Protein AF-A0A849J629-F1 (afdb_monomer_lite)

pLDDT: mean 87.05, std 11.57, range [28.12, 93.88]

Structure (mmCIF, N/CA/C/O backbone):
data_AF-A0A849J629-F1
#
_entry.id   AF-A0A849J629-F1
#
loop_
_atom_site.group_PDB
_atom_site.id
_atom_site.type_symbol
_atom_site.label_atom_id
_atom_site.label_alt_id
_atom_site.label_comp_id
_atom_site.label_asym_id
_atom_site.label_entity_id
_atom_site.label_seq_id
_atom_site.pdbx_PDB_ins_code
_atom_site.Cartn_x
_atom_site.Cartn_y
_atom_site.Cartn_z
_atom_site.occupancy
_atom_site.B_iso_or_equiv
_atom_site.auth_seq_id
_atom_site.auth_comp_id
_atom_site.auth_asym_id
_atom_site.auth_atom_id
_atom_site.pdbx_PDB_model_num
ATOM 1 N N . MET A 1 1 ? -3.138 -9.144 2.936 1.00 85.44 1 MET A N 1
ATOM 2 C CA . MET A 1 1 ? -2.991 -8.053 1.930 1.00 85.44 1 MET A CA 1
ATOM 3 C C . MET A 1 1 ? -1.733 -8.257 1.095 1.00 85.44 1 MET A C 1
ATOM 5 O O . MET A 1 1 ? -0.845 -8.961 1.557 1.00 85.44 1 MET A O 1
ATOM 9 N N . ARG A 1 2 ? -1.621 -7.655 -0.096 1.00 91.06 2 ARG A N 1
ATOM 10 C CA . ARG A 1 2 ? -0.434 -7.779 -0.966 1.00 91.06 2 ARG A CA 1
ATOM 11 C C . ARG A 1 2 ? 0.052 -6.406 -1.427 1.00 91.06 2 ARG A C 1
ATOM 13 O O . ARG A 1 2 ? -0.770 -5.557 -1.754 1.00 91.06 2 ARG A O 1
ATOM 20 N N . VAL A 1 3 ? 1.371 -6.221 -1.492 1.00 91.38 3 VAL A N 1
ATOM 21 C CA . VAL A 1 3 ? 2.015 -5.014 -2.031 1.00 91.38 3 VAL A CA 1
ATOM 22 C C . VAL A 1 3 ? 2.497 -5.282 -3.454 1.00 91.38 3 VAL A C 1
ATOM 24 O O . VAL A 1 3 ? 3.121 -6.314 -3.716 1.00 91.38 3 VAL A O 1
ATOM 27 N N . PHE A 1 4 ? 2.236 -4.343 -4.362 1.00 92.88 4 PHE A N 1
ATOM 28 C CA . PHE A 1 4 ? 2.688 -4.407 -5.748 1.00 92.88 4 PHE A CA 1
ATOM 29 C C . PHE A 1 4 ? 3.698 -3.297 -6.036 1.00 92.88 4 PHE A C 1
ATOM 31 O O . PHE A 1 4 ? 3.438 -2.131 -5.751 1.00 92.88 4 PHE A O 1
ATOM 38 N N . ASN A 1 5 ? 4.849 -3.648 -6.610 1.00 92.38 5 ASN A N 1
ATOM 39 C CA . ASN A 1 5 ? 5.826 -2.669 -7.067 1.00 92.38 5 ASN A CA 1
ATOM 40 C C . ASN A 1 5 ? 5.429 -2.153 -8.449 1.00 92.38 5 ASN A C 1
ATOM 42 O O . ASN A 1 5 ? 5.474 -2.915 -9.414 1.00 92.38 5 ASN A O 1
ATOM 46 N N . GLY A 1 6 ? 5.053 -0.881 -8.536 1.00 91.19 6 GLY A N 1
ATOM 47 C CA . GLY A 1 6 ? 4.805 -0.191 -9.802 1.00 91.19 6 GLY A CA 1
ATOM 48 C C . GLY A 1 6 ? 6.004 0.606 -10.315 1.00 91.19 6 GLY A C 1
ATOM 49 O O . GLY A 1 6 ? 5.812 1.474 -11.159 1.00 91.19 6 GLY A O 1
ATOM 50 N N . THR A 1 7 ? 7.209 0.358 -9.793 1.00 91.19 7 THR A N 1
ATOM 51 C CA . THR A 1 7 ? 8.451 1.063 -10.145 1.00 91.19 7 THR A CA 1
ATOM 52 C C . THR A 1 7 ? 9.542 0.085 -10.571 1.00 91.19 7 THR A C 1
ATOM 54 O O . THR A 1 7 ? 9.587 -1.053 -10.110 1.00 91.19 7 THR A O 1
ATOM 57 N N . THR A 1 8 ? 10.532 0.571 -11.318 1.00 91.94 8 THR A N 1
ATOM 58 C CA . THR A 1 8 ? 11.732 -0.204 -11.679 1.00 91.94 8 THR A CA 1
ATOM 59 C C . THR A 1 8 ? 12.708 -0.430 -10.515 1.00 91.94 8 THR A C 1
ATOM 61 O O . THR A 1 8 ? 13.724 -1.108 -10.682 1.00 91.94 8 THR A O 1
ATOM 64 N N . VAL A 1 9 ? 12.426 0.105 -9.320 1.00 91.25 9 VAL A N 1
ATOM 65 C CA . VAL A 1 9 ? 13.295 -0.033 -8.146 1.00 91.25 9 VAL A CA 1
ATOM 66 C C . VAL A 1 9 ? 13.106 -1.412 -7.520 1.00 91.25 9 VAL A C 1
ATOM 68 O O . VAL A 1 9 ? 12.102 -1.688 -6.859 1.00 91.25 9 VAL A O 1
ATOM 71 N N . ALA A 1 10 ? 14.098 -2.284 -7.692 1.00 89.62 10 ALA A N 1
ATOM 72 C CA . ALA A 1 10 ? 14.093 -3.615 -7.097 1.00 89.62 10 ALA A CA 1
ATOM 73 C C . ALA A 1 10 ? 13.963 -3.553 -5.563 1.00 89.62 10 ALA A C 1
ATOM 75 O O . ALA A 1 10 ? 14.622 -2.768 -4.880 1.00 89.62 10 ALA A O 1
ATOM 76 N N . GLY A 1 11 ? 13.094 -4.402 -5.011 1.00 89.50 11 GLY A N 1
ATOM 77 C CA . GLY A 1 11 ? 12.893 -4.525 -3.566 1.00 89.50 11 GLY A CA 1
ATOM 78 C C . GLY A 1 11 ? 12.020 -3.442 -2.922 1.00 89.50 11 GLY A C 1
ATOM 79 O O . GLY A 1 11 ? 11.770 -3.539 -1.721 1.00 89.50 11 GLY A O 1
ATOM 80 N N . ALA A 1 12 ? 11.503 -2.460 -3.671 1.00 89.38 12 ALA A N 1
ATOM 81 C CA . ALA A 1 12 ? 10.639 -1.411 -3.118 1.00 89.38 12 ALA A CA 1
ATOM 82 C C . ALA A 1 12 ? 9.394 -1.987 -2.414 1.00 89.38 12 ALA A C 1
ATOM 84 O O . ALA A 1 12 ? 9.158 -1.712 -1.237 1.00 89.38 12 ALA A O 1
ATOM 85 N N . ALA A 1 13 ? 8.656 -2.879 -3.086 1.00 90.12 13 ALA A N 1
ATOM 86 C CA . ALA A 1 13 ? 7.503 -3.552 -2.481 1.00 90.12 13 ALA A CA 1
ATOM 87 C C . ALA A 1 13 ? 7.890 -4.463 -1.306 1.00 90.12 13 ALA A C 1
ATOM 89 O O . ALA A 1 13 ? 7.131 -4.575 -0.346 1.00 90.12 13 ALA A O 1
ATOM 90 N N . GLY A 1 14 ? 9.074 -5.083 -1.345 1.00 92.44 14 GLY A N 1
ATOM 91 C CA . GLY A 1 14 ? 9.581 -5.909 -0.245 1.00 92.44 14 GLY A CA 1
ATOM 92 C C . GLY A 1 14 ? 9.836 -5.103 1.024 1.00 92.44 14 GLY A C 1
ATOM 93 O O . GLY A 1 14 ? 9.404 -5.509 2.100 1.00 92.44 14 GLY A O 1
ATOM 94 N N . LYS A 1 15 ? 10.448 -3.919 0.901 1.00 91.19 15 LYS A N 1
ATOM 95 C CA . LYS A 1 15 ? 10.659 -3.010 2.038 1.00 91.19 15 LYS A CA 1
ATOM 96 C C . LYS A 1 15 ? 9.336 -2.612 2.694 1.00 91.19 15 LYS A C 1
ATOM 98 O O . LYS A 1 15 ? 9.203 -2.750 3.907 1.00 91.19 15 LYS A O 1
ATOM 103 N N . LEU A 1 16 ? 8.350 -2.195 1.895 1.00 90.69 16 LEU A N 1
ATOM 104 C CA . LEU A 1 16 ? 7.033 -1.821 2.418 1.00 90.69 16 LEU A CA 1
ATOM 105 C C . LEU A 1 16 ? 6.296 -3.020 3.033 1.00 90.69 16 LEU A C 1
ATOM 107 O O . LEU A 1 16 ? 5.689 -2.889 4.090 1.00 90.69 16 LEU A O 1
ATOM 111 N N . THR A 1 17 ? 6.395 -4.201 2.419 1.00 92.12 17 THR A N 1
ATOM 112 C CA . THR A 1 17 ? 5.813 -5.438 2.969 1.00 92.12 17 THR A CA 1
ATOM 113 C C . THR A 1 17 ? 6.387 -5.753 4.349 1.00 92.12 17 THR A C 1
ATOM 115 O O . THR A 1 17 ? 5.629 -6.025 5.276 1.00 92.12 17 THR A O 1
ATOM 118 N N . ASN A 1 18 ? 7.707 -5.644 4.519 1.00 92.62 18 ASN A N 1
ATOM 119 C CA . ASN A 1 18 ? 8.359 -5.878 5.807 1.00 92.62 18 ASN A CA 1
ATOM 120 C C . ASN A 1 18 ? 7.932 -4.850 6.863 1.00 92.62 18 ASN A C 1
ATOM 122 O O . ASN A 1 18 ? 7.692 -5.217 8.010 1.00 92.62 18 ASN A O 1
ATOM 126 N N . GLN A 1 19 ? 7.800 -3.577 6.483 1.00 90.38 19 GLN A N 1
ATOM 127 C CA . GLN A 1 19 ? 7.311 -2.532 7.384 1.00 90.38 19 GLN A CA 1
ATOM 128 C C . GLN A 1 19 ? 5.865 -2.800 7.832 1.00 90.38 19 GLN A C 1
ATOM 130 O O . GLN A 1 19 ? 5.555 -2.692 9.015 1.00 90.38 19 GLN A O 1
ATOM 135 N N . LEU A 1 20 ? 4.988 -3.209 6.912 1.00 88.75 20 LEU A N 1
ATOM 136 C CA . LEU A 1 20 ? 3.608 -3.573 7.241 1.00 88.75 20 LEU A CA 1
ATOM 137 C C . LEU A 1 20 ? 3.550 -4.800 8.167 1.00 88.75 20 LEU A C 1
ATOM 139 O O . LEU A 1 20 ? 2.800 -4.786 9.142 1.00 88.75 20 LEU A O 1
ATOM 143 N N . ALA A 1 21 ? 4.381 -5.819 7.934 1.00 91.12 21 ALA A N 1
ATOM 144 C CA . ALA A 1 21 ? 4.480 -6.972 8.833 1.00 91.12 21 ALA A CA 1
ATOM 145 C C . ALA A 1 21 ? 4.889 -6.562 10.261 1.00 91.12 21 ALA A C 1
ATOM 147 O O . ALA A 1 21 ? 4.320 -7.055 11.232 1.00 91.12 21 ALA A O 1
ATOM 148 N N . GLN A 1 22 ? 5.828 -5.617 10.404 1.00 90.31 22 GLN A N 1
ATOM 149 C CA . GLN A 1 22 ? 6.246 -5.084 11.710 1.00 90.31 22 GLN A CA 1
ATOM 150 C C . GLN A 1 22 ? 5.128 -4.318 12.432 1.00 90.31 22 GLN A C 1
ATOM 152 O O . GLN A 1 22 ? 5.107 -4.283 13.659 1.00 90.31 22 GLN A O 1
ATOM 157 N N . PHE A 1 23 ? 4.175 -3.750 11.691 1.00 86.38 23 PHE A N 1
ATOM 158 C CA . PHE A 1 23 ? 2.967 -3.137 12.250 1.00 86.38 23 PHE A CA 1
ATOM 159 C C . PHE A 1 23 ? 1.854 -4.149 12.576 1.00 86.38 23 PHE A C 1
ATOM 161 O O . PHE A 1 23 ? 0.764 -3.745 12.979 1.00 86.38 23 PHE A O 1
ATOM 168 N N . GLY A 1 24 ? 2.111 -5.453 12.429 1.00 89.19 24 GLY A N 1
ATOM 169 C CA . GLY A 1 24 ? 1.161 -6.518 12.760 1.00 89.19 24 GLY A CA 1
ATOM 170 C C . GLY A 1 24 ? 0.133 -6.807 11.664 1.00 89.19 24 GLY A C 1
ATOM 171 O O . GLY A 1 24 ? -0.867 -7.477 11.919 1.00 89.19 24 GLY A O 1
ATOM 172 N N . TYR A 1 25 ? 0.351 -6.304 10.448 1.00 88.50 25 TYR A N 1
ATOM 173 C CA . TYR A 1 25 ? -0.518 -6.592 9.316 1.00 88.50 25 TYR A CA 1
ATOM 174 C C . TYR A 1 25 ? -0.242 -7.978 8.725 1.00 88.50 25 TYR A C 1
ATOM 176 O O . TYR A 1 25 ? 0.907 -8.353 8.497 1.00 88.50 25 TYR A O 1
ATOM 184 N N . ASP A 1 26 ? -1.311 -8.703 8.385 1.00 90.12 26 ASP A N 1
ATOM 185 C CA . ASP A 1 26 ? -1.214 -9.956 7.635 1.00 90.12 26 ASP A CA 1
ATOM 186 C C . ASP A 1 26 ? -0.910 -9.674 6.154 1.00 90.12 26 ASP A C 1
ATOM 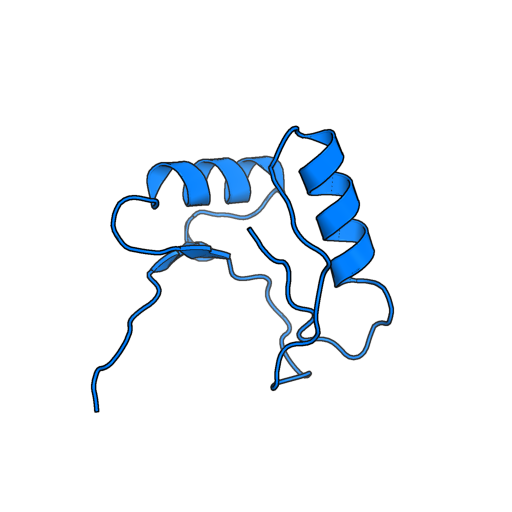188 O O . ASP A 1 26 ? -1.786 -9.316 5.347 1.00 90.12 26 ASP A O 1
ATOM 192 N N . VAL A 1 27 ? 0.372 -9.776 5.811 1.00 90.75 27 VAL A N 1
ATOM 193 C CA . VAL A 1 27 ? 0.911 -9.519 4.478 1.00 90.75 27 VAL A CA 1
ATOM 194 C C . VAL A 1 27 ? 1.354 -10.813 3.809 1.00 90.75 27 VAL A C 1
ATOM 196 O O . VAL A 1 27 ? 2.012 -11.659 4.405 1.00 90.75 27 VAL A O 1
ATOM 199 N N . VAL A 1 28 ? 1.038 -10.945 2.523 1.00 93.19 28 VAL A N 1
ATOM 200 C CA . VAL A 1 28 ? 1.589 -12.009 1.677 1.00 93.19 28 VAL A CA 1
ATOM 201 C C . VAL A 1 28 ? 2.789 -11.491 0.887 1.00 93.19 28 VAL A C 1
ATOM 203 O O . VAL A 1 28 ? 2.992 -10.280 0.779 1.00 93.19 28 VAL A O 1
ATOM 206 N N . ALA A 1 29 ? 3.552 -12.409 0.286 1.00 89.75 29 ALA A N 1
ATOM 207 C CA . ALA A 1 29 ? 4.712 -12.071 -0.533 1.00 89.75 29 ALA A CA 1
ATOM 208 C C . ALA A 1 2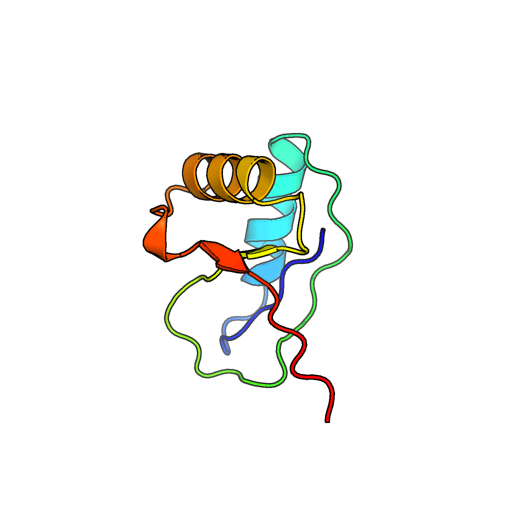9 ? 4.390 -10.967 -1.571 1.00 89.75 29 ALA A C 1
ATOM 210 O O . ALA A 1 29 ? 3.343 -11.041 -2.237 1.00 89.75 29 ALA A O 1
ATOM 211 N N . PRO A 1 30 ? 5.264 -9.949 -1.706 1.00 93.00 30 PRO A N 1
ATOM 212 C CA . PRO A 1 30 ? 5.066 -8.857 -2.650 1.00 93.00 30 PRO A CA 1
ATOM 213 C C . PRO A 1 30 ? 5.145 -9.355 -4.093 1.00 93.00 30 PRO A C 1
ATOM 215 O O . PRO A 1 30 ? 5.729 -10.400 -4.383 1.00 93.00 30 PRO A O 1
ATOM 218 N N . SER A 1 31 ? 4.593 -8.573 -5.015 1.00 93.88 31 SER A N 1
ATOM 219 C CA . SER A 1 31 ? 4.697 -8.833 -6.452 1.00 93.88 31 SER A CA 1
ATOM 220 C C . SER A 1 31 ? 4.974 -7.542 -7.222 1.00 93.88 31 SER A C 1
ATOM 222 O O . SER A 1 31 ? 5.055 -6.464 -6.636 1.00 93.88 31 SER A O 1
ATOM 224 N N . ASN A 1 32 ? 5.127 -7.641 -8.536 1.00 91.25 32 ASN A N 1
ATOM 225 C CA . ASN A 1 32 ? 5.243 -6.485 -9.415 1.00 91.25 32 ASN A CA 1
ATOM 226 C C . ASN A 1 32 ? 3.872 -6.182 -10.026 1.00 91.25 32 ASN A C 1
ATOM 228 O O . ASN A 1 32 ? 3.115 -7.098 -10.348 1.00 91.25 32 ASN A O 1
ATOM 232 N N . ALA A 1 33 ? 3.544 -4.902 -10.177 1.00 89.31 33 ALA A N 1
ATOM 233 C CA . ALA A 1 33 ? 2.398 -4.492 -10.977 1.00 89.31 33 ALA A CA 1
ATOM 234 C C . ALA A 1 33 ? 2.692 -4.717 -12.472 1.00 89.31 33 ALA A C 1
ATOM 236 O O . ALA A 1 33 ? 3.850 -4.717 -12.892 1.00 89.31 33 ALA A O 1
ATOM 237 N N . SER A 1 34 ? 1.653 -4.857 -13.297 1.00 89.25 34 SER A N 1
ATOM 238 C CA . SER A 1 34 ? 1.809 -4.895 -14.762 1.00 89.25 34 SER A CA 1
ATOM 239 C C . SER A 1 34 ? 2.416 -3.599 -15.313 1.00 89.25 34 SER A C 1
ATOM 241 O O . SER A 1 34 ? 3.143 -3.617 -16.301 1.00 89.25 34 SER A O 1
ATOM 243 N N . THR A 1 35 ? 2.138 -2.479 -14.644 1.00 86.94 35 THR A N 1
ATOM 244 C CA . THR A 1 35 ? 2.611 -1.139 -14.990 1.00 86.94 35 THR A CA 1
ATOM 245 C C . THR A 1 35 ? 3.760 -0.733 -14.066 1.00 86.94 35 THR A C 1
ATOM 247 O O . THR A 1 35 ? 3.624 -0.815 -12.849 1.00 86.94 35 THR A O 1
ATOM 250 N N . GLN A 1 36 ? 4.886 -0.291 -14.638 1.00 89.25 36 GLN A N 1
ATOM 251 C CA . GLN A 1 36 ? 6.153 -0.037 -13.925 1.00 89.25 36 GLN A CA 1
ATOM 252 C C . GLN A 1 36 ? 6.596 1.444 -13.921 1.00 89.25 36 GLN A C 1
ATOM 254 O O . GLN A 1 36 ? 7.752 1.752 -13.631 1.00 89.25 36 GLN A O 1
ATOM 259 N N . ASN A 1 37 ? 5.690 2.368 -14.251 1.00 90.06 37 ASN A N 1
ATOM 260 C CA . ASN A 1 37 ? 5.924 3.819 -14.263 1.00 90.06 37 ASN A CA 1
ATOM 261 C C . ASN A 1 37 ? 5.056 4.576 -13.238 1.00 90.06 37 ASN A C 1
ATOM 263 O O . ASN A 1 37 ? 4.771 5.761 -13.413 1.00 90.06 37 ASN A O 1
ATOM 267 N N . ILE A 1 38 ? 4.613 3.892 -12.183 1.00 87.81 38 ILE A N 1
ATOM 268 C CA . ILE A 1 38 ? 3.775 4.475 -11.137 1.00 87.81 38 ILE A CA 1
ATOM 269 C C . ILE A 1 38 ? 4.647 5.331 -10.216 1.00 87.81 38 ILE A C 1
ATOM 271 O O . ILE A 1 38 ? 5.612 4.845 -9.635 1.00 87.81 38 ILE A O 1
ATOM 275 N N . THR A 1 39 ? 4.300 6.607 -10.063 1.00 87.38 39 THR A N 1
ATOM 276 C CA . THR A 1 39 ? 5.050 7.567 -9.231 1.00 87.38 39 THR A CA 1
ATOM 277 C C . THR A 1 39 ? 4.397 7.845 -7.877 1.00 87.38 39 THR A C 1
ATOM 279 O O . THR A 1 39 ? 4.984 8.534 -7.047 1.00 87.38 39 THR A O 1
ATOM 282 N N . ILE A 1 40 ? 3.193 7.314 -7.643 1.00 86.12 40 ILE A N 1
ATOM 283 C CA . ILE A 1 40 ? 2.390 7.549 -6.439 1.00 86.12 40 ILE A CA 1
ATOM 284 C C . ILE A 1 40 ? 1.979 6.203 -5.842 1.00 86.12 40 ILE A C 1
ATOM 286 O O . ILE A 1 40 ? 1.569 5.295 -6.562 1.00 86.12 40 ILE A O 1
ATOM 290 N N . THR A 1 41 ? 2.056 6.074 -4.519 1.00 89.19 41 THR A N 1
ATOM 291 C CA . THR A 1 41 ? 1.531 4.900 -3.815 1.00 89.19 41 THR A CA 1
ATOM 292 C C . THR A 1 41 ? 0.027 5.046 -3.613 1.00 89.19 41 THR A C 1
ATOM 294 O O . THR A 1 41 ? -0.424 5.967 -2.934 1.00 89.19 41 THR A O 1
ATOM 297 N N . ASP A 1 42 ? -0.732 4.100 -4.160 1.00 91.19 42 ASP A N 1
ATOM 298 C CA . ASP A 1 42 ? -2.169 3.959 -3.936 1.00 91.19 42 ASP A CA 1
ATOM 299 C C . ASP A 1 42 ? -2.463 2.706 -3.101 1.00 91.19 42 ASP A C 1
ATOM 301 O O . ASP A 1 42 ? -1.804 1.669 -3.237 1.00 91.19 42 ASP A O 1
ATOM 305 N N . ILE A 1 43 ? -3.498 2.785 -2.271 1.00 91.25 43 ILE A N 1
ATOM 306 C CA . ILE A 1 43 ? -4.044 1.671 -1.502 1.00 91.25 43 ILE A CA 1
ATOM 307 C C . ILE A 1 43 ? -5.392 1.300 -2.093 1.00 91.25 43 ILE A C 1
ATOM 309 O O . ILE A 1 43 ? -6.335 2.085 -2.047 1.00 91.25 43 ILE A O 1
ATOM 313 N N . TYR A 1 44 ? -5.493 0.072 -2.588 1.00 91.75 44 TYR A N 1
ATOM 314 C CA . TYR A 1 44 ? -6.725 -0.465 -3.144 1.00 91.75 44 TYR A CA 1
ATOM 315 C C . TYR A 1 44 ? -7.419 -1.390 -2.142 1.00 91.75 44 TYR A C 1
ATOM 317 O O . TYR A 1 44 ? -6.778 -2.279 -1.577 1.00 91.75 44 TYR A O 1
ATOM 325 N N . TYR A 1 45 ? -8.722 -1.199 -1.924 1.00 91.31 45 TYR A N 1
ATOM 326 C CA . TYR A 1 45 ? -9.499 -1.984 -0.958 1.00 91.31 45 TYR A CA 1
ATOM 327 C C . TYR A 1 45 ? -10.816 -2.508 -1.540 1.00 91.31 45 TYR A C 1
ATOM 329 O O . TYR A 1 45 ? -11.460 -1.845 -2.348 1.00 91.31 45 TYR A O 1
ATOM 337 N N . SER A 1 46 ? -11.245 -3.695 -1.109 1.00 90.81 46 SER A N 1
ATOM 338 C CA . SER A 1 46 ? -12.564 -4.242 -1.460 1.00 90.81 46 SER A CA 1
ATOM 339 C C . SER A 1 46 ? -13.678 -3.569 -0.647 1.00 90.81 46 SER A C 1
ATOM 341 O O . SER A 1 46 ? -13.425 -3.178 0.495 1.00 90.81 46 SER A O 1
ATOM 343 N N . PRO A 1 47 ? -14.922 -3.479 -1.156 1.00 88.31 47 PRO A N 1
ATOM 344 C CA . PRO A 1 47 ? -16.047 -2.930 -0.396 1.00 88.31 47 PRO A CA 1
ATOM 345 C C . PRO A 1 47 ? -16.139 -3.510 1.026 1.00 88.31 47 PRO A C 1
ATOM 347 O O . PRO A 1 47 ? -15.990 -4.714 1.220 1.00 88.31 47 PRO A O 1
ATOM 350 N N . GLY A 1 48 ? -16.336 -2.640 2.022 1.00 88.69 48 GLY A N 1
ATOM 351 C CA . GLY A 1 48 ? -16.339 -3.006 3.447 1.00 88.69 48 GLY A CA 1
ATOM 352 C C . GLY A 1 48 ? -14.989 -2.874 4.167 1.00 88.69 48 GLY A C 1
ATOM 353 O O . GLY A 1 48 ? -14.967 -2.857 5.393 1.00 88.69 48 GLY A O 1
ATOM 354 N N . TYR A 1 49 ? -13.875 -2.693 3.445 1.00 90.50 49 TYR A N 1
ATOM 355 C CA . TYR A 1 49 ? -12.531 -2.552 4.038 1.00 90.50 49 TYR A CA 1
ATOM 356 C C . TYR A 1 49 ? -11.989 -1.115 4.072 1.00 90.50 49 TYR A C 1
ATOM 358 O O . TYR A 1 49 ? -10.819 -0.912 4.394 1.00 90.50 49 TYR A O 1
ATOM 366 N N . GLN A 1 50 ? -12.820 -0.109 3.778 1.00 90.69 50 GLN A N 1
ATOM 367 C CA . GLN A 1 50 ? -12.394 1.294 3.702 1.00 90.69 50 GLN A CA 1
ATOM 368 C C . GLN A 1 50 ? -11.688 1.756 4.982 1.00 90.69 50 GLN A C 1
ATOM 370 O O . GLN A 1 50 ? -10.550 2.205 4.934 1.00 90.69 50 GLN A O 1
ATOM 375 N N . THR A 1 51 ? -12.309 1.545 6.146 1.00 91.88 51 THR A N 1
ATOM 376 C CA . THR A 1 51 ? -11.734 1.953 7.438 1.00 91.88 51 THR A CA 1
ATOM 377 C C . THR A 1 51 ? -10.371 1.313 7.702 1.00 91.88 51 THR A C 1
ATOM 379 O O . THR A 1 51 ? -9.503 1.924 8.324 1.00 91.88 51 THR A O 1
ATOM 382 N N . GLN A 1 52 ? -10.160 0.076 7.249 1.00 89.50 52 GLN A N 1
ATOM 383 C CA . GLN A 1 52 ? -8.873 -0.597 7.397 1.00 89.50 52 GLN A CA 1
ATOM 384 C C . GLN A 1 52 ? -7.829 -0.022 6.433 1.00 89.50 52 GLN A C 1
ATOM 386 O O . GLN A 1 52 ? -6.675 0.154 6.821 1.00 89.50 52 GLN A O 1
ATOM 391 N N . ALA A 1 53 ? -8.237 0.320 5.212 1.00 90.94 53 ALA A N 1
ATOM 392 C CA . ALA A 1 53 ? -7.384 0.976 4.232 1.00 90.94 53 ALA A CA 1
ATOM 393 C C . ALA A 1 53 ? -6.959 2.386 4.681 1.00 90.94 53 ALA A C 1
ATOM 395 O O . ALA A 1 53 ? -5.780 2.715 4.574 1.00 90.94 53 ALA A O 1
ATOM 396 N N . ASP A 1 54 ? -7.865 3.164 5.278 1.00 92.19 54 ASP A N 1
ATOM 397 C CA . ASP A 1 54 ? -7.572 4.496 5.831 1.00 92.19 54 ASP A CA 1
ATOM 398 C C . ASP A 1 54 ? -6.574 4.430 6.998 1.00 92.19 54 ASP A C 1
ATOM 400 O O . ASP A 1 54 ? -5.622 5.216 7.079 1.00 92.19 54 ASP A O 1
ATOM 404 N N . LYS A 1 55 ? -6.744 3.447 7.894 1.00 90.75 55 LYS A N 1
ATOM 405 C CA . LYS A 1 55 ? -5.788 3.188 8.983 1.00 90.75 55 LYS A CA 1
ATOM 406 C C . LYS A 1 55 ? -4.420 2.788 8.444 1.00 90.75 55 LYS A C 1
ATOM 408 O O . LYS A 1 55 ? -3.405 3.265 8.948 1.00 90.75 55 LYS A O 1
ATOM 413 N N . MET A 1 56 ? -4.387 1.945 7.412 1.00 89.00 56 MET A N 1
ATOM 414 C CA . MET A 1 56 ? -3.139 1.546 6.772 1.00 89.00 56 MET A CA 1
ATOM 415 C C . MET A 1 56 ? -2.448 2.741 6.115 1.00 89.00 56 MET A C 1
ATOM 417 O O . MET A 1 56 ? -1.260 2.927 6.354 1.00 89.00 56 MET A O 1
ATOM 421 N N . ALA A 1 57 ? -3.183 3.572 5.366 1.00 91.00 57 ALA A N 1
ATOM 422 C CA . ALA A 1 57 ? -2.668 4.802 4.764 1.00 91.00 57 ALA A CA 1
ATOM 423 C C . ALA A 1 57 ? -2.000 5.691 5.815 1.00 91.00 57 ALA A C 1
ATOM 425 O O . ALA A 1 57 ? -0.830 6.040 5.674 1.00 91.00 57 ALA A O 1
ATOM 426 N N . THR A 1 58 ? -2.703 5.933 6.922 1.00 90.31 58 THR A N 1
ATOM 427 C CA . THR A 1 58 ? -2.189 6.706 8.058 1.00 90.31 58 THR A CA 1
ATOM 428 C C . THR A 1 58 ? -0.913 6.083 8.640 1.00 90.31 58 THR A C 1
ATOM 430 O O . THR A 1 58 ? 0.063 6.793 8.874 1.00 90.31 58 THR A O 1
ATOM 433 N N . ALA A 1 59 ? -0.876 4.758 8.827 1.00 87.00 59 ALA A N 1
ATOM 434 C CA . ALA A 1 59 ? 0.282 4.051 9.385 1.00 87.00 59 ALA A CA 1
ATOM 435 C C . ALA A 1 59 ? 1.540 4.136 8.502 1.00 87.00 59 ALA A C 1
ATOM 437 O O . ALA A 1 59 ? 2.655 4.057 9.016 1.00 87.00 59 ALA A O 1
ATOM 438 N N . ILE A 1 60 ? 1.375 4.304 7.187 1.00 85.94 60 ILE A N 1
ATOM 439 C CA . ILE A 1 60 ? 2.489 4.453 6.240 1.00 85.94 60 ILE A CA 1
ATOM 440 C C . ILE A 1 60 ? 2.686 5.901 5.763 1.00 85.94 60 ILE A C 1
ATOM 442 O O . ILE A 1 60 ? 3.442 6.136 4.823 1.00 85.94 60 ILE A O 1
ATOM 446 N N . GLY A 1 61 ? 2.034 6.871 6.416 1.00 88.56 61 GLY A N 1
ATOM 447 C CA . GLY A 1 61 ? 2.202 8.302 6.148 1.00 88.56 61 GLY A CA 1
ATOM 448 C C . GLY A 1 61 ? 1.536 8.806 4.863 1.00 88.56 61 GLY A C 1
ATOM 449 O O . GLY A 1 61 ? 1.890 9.877 4.375 1.00 88.56 61 GLY A O 1
ATOM 450 N N . LEU A 1 62 ? 0.589 8.053 4.304 1.00 88.94 62 LEU A N 1
ATOM 451 C CA . LEU A 1 62 ? -0.214 8.472 3.158 1.00 88.94 62 LEU A CA 1
ATOM 452 C C . LEU A 1 62 ? -1.494 9.183 3.609 1.00 88.94 62 LEU A C 1
ATOM 454 O O . LEU A 1 62 ? -2.065 8.887 4.658 1.00 88.94 62 LEU A O 1
ATOM 458 N N . GLY A 1 63 ? -1.964 10.111 2.776 1.00 85.69 63 GLY A N 1
ATOM 459 C CA . GLY A 1 63 ? -3.251 10.771 2.967 1.00 85.69 63 GLY A CA 1
ATOM 460 C C . GLY A 1 63 ? -4.425 9.912 2.492 1.00 85.69 63 GLY A C 1
ATOM 461 O O . GLY A 1 63 ? -4.262 8.992 1.692 1.00 85.69 63 GLY A O 1
ATOM 462 N N . ALA A 1 64 ? -5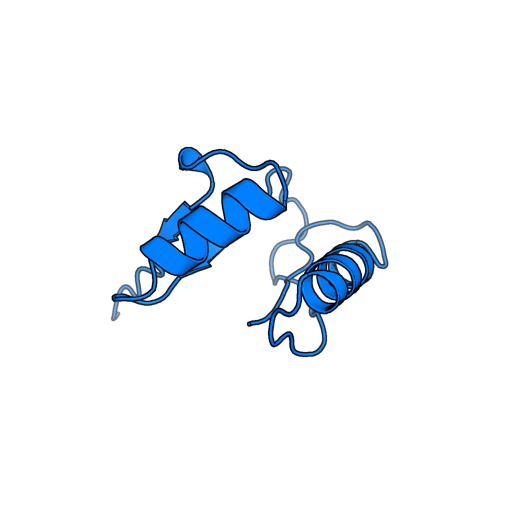.637 10.266 2.926 1.00 81.44 64 ALA A N 1
ATOM 463 C CA . ALA A 1 64 ? -6.871 9.586 2.516 1.00 81.44 64 ALA A CA 1
ATOM 464 C C . ALA A 1 64 ? -7.108 9.613 0.991 1.00 81.44 64 ALA A C 1
ATOM 466 O O . ALA A 1 64 ? -7.752 8.722 0.450 1.00 81.44 64 ALA A O 1
ATOM 467 N N . SER A 1 65 ? -6.546 10.591 0.269 1.00 88.19 65 SER A N 1
ATOM 468 C CA . SER A 1 65 ? -6.612 10.661 -1.199 1.00 88.19 65 SER A CA 1
ATOM 469 C C . SER A 1 65 ? -5.881 9.516 -1.913 1.00 88.19 65 SER A C 1
ATOM 471 O O . SER A 1 65 ? -6.160 9.261 -3.084 1.00 88.19 65 SER A O 1
ATOM 473 N N . SER A 1 66 ? -4.976 8.814 -1.225 1.00 89.81 66 SER A N 1
ATOM 474 C CA . SER A 1 66 ? -4.295 7.618 -1.734 1.00 89.81 66 SER A CA 1
ATOM 475 C C . SER A 1 66 ? -5.130 6.343 -1.579 1.00 89.81 66 SER A C 1
ATOM 477 O O . SER A 1 66 ? -4.713 5.287 -2.050 1.00 89.81 66 SER A O 1
ATOM 479 N N . VAL A 1 67 ? -6.287 6.398 -0.911 1.00 92.38 67 VAL A N 1
ATOM 480 C CA . VAL A 1 67 ? -7.136 5.232 -0.640 1.00 92.38 67 VAL A CA 1
ATOM 481 C C . VAL A 1 67 ? -8.246 5.146 -1.684 1.00 92.38 67 VAL A C 1
ATOM 483 O O . VAL A 1 67 ? -9.083 6.037 -1.812 1.00 92.38 67 VAL A O 1
ATOM 486 N N . LYS A 1 68 ? -8.258 4.055 -2.450 1.00 92.00 68 LYS A N 1
ATOM 487 C CA . LYS A 1 68 ? -9.144 3.843 -3.598 1.00 92.00 68 LYS A CA 1
ATOM 488 C C . LYS A 1 68 ? -9.914 2.540 -3.446 1.00 92.00 68 LYS A C 1
ATOM 490 O O . LYS A 1 68 ? -9.345 1.492 -3.144 1.00 92.00 68 LYS A O 1
ATOM 495 N N . ALA A 1 69 ? -11.220 2.585 -3.685 1.00 90.06 69 ALA A N 1
ATOM 496 C C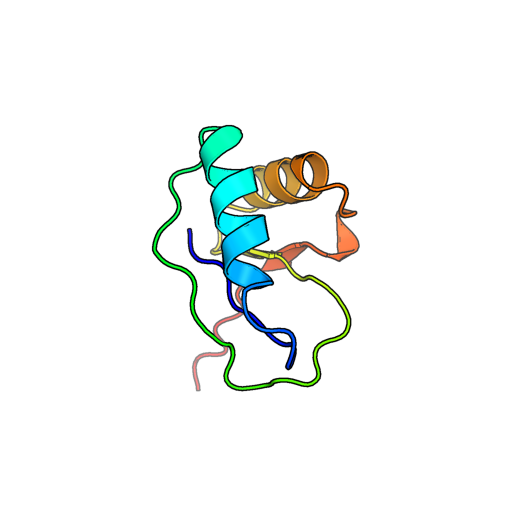A . ALA A 1 69 ? -12.000 1.361 -3.781 1.00 90.06 69 ALA A CA 1
ATOM 497 C C . ALA A 1 69 ? -11.546 0.571 -5.018 1.00 90.06 69 ALA A C 1
ATOM 499 O O . ALA A 1 69 ? -11.328 1.147 -6.086 1.00 90.06 69 ALA A O 1
ATOM 500 N N . LEU A 1 70 ? -11.429 -0.749 -4.887 1.00 85.12 70 LEU A N 1
ATOM 501 C CA . LEU A 1 70 ? -11.331 -1.649 -6.027 1.00 85.12 70 LEU A CA 1
ATOM 502 C C . LEU A 1 70 ? -12.663 -1.599 -6.771 1.00 85.12 70 LEU A C 1
ATOM 504 O O . LEU A 1 70 ? -13.611 -2.308 -6.430 1.00 85.12 70 LEU A O 1
ATOM 508 N N . SER A 1 71 ? -12.746 -0.747 -7.788 1.00 71.81 71 SER A N 1
ATOM 509 C CA . SER A 1 71 ? -13.829 -0.815 -8.756 1.00 71.81 71 SER A CA 1
ATOM 510 C C . SER A 1 71 ? -13.552 -1.986 -9.691 1.00 71.81 71 SER A C 1
ATOM 512 O O . SER A 1 71 ? -12.763 -1.874 -10.629 1.00 71.81 71 SER A O 1
ATOM 514 N N . PHE A 1 72 ? -14.210 -3.114 -9.447 1.00 55.25 72 PHE A N 1
ATOM 515 C CA . PHE A 1 72 ? -14.451 -4.066 -10.520 1.00 55.25 72 PHE A CA 1
ATOM 516 C C . PHE A 1 72 ? -15.492 -3.432 -11.446 1.00 55.25 72 PHE A C 1
ATOM 518 O O . PHE A 1 72 ? -16.684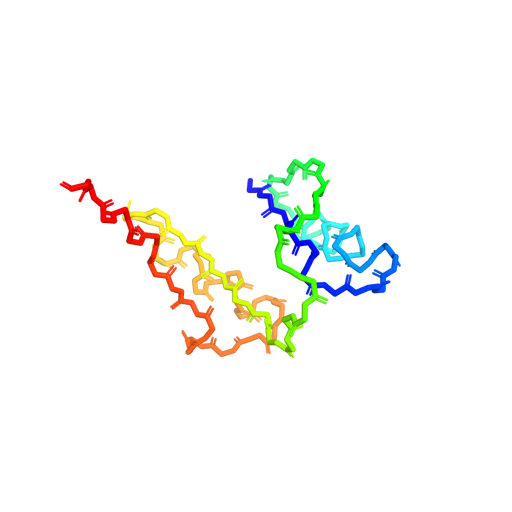 -3.475 -11.148 1.00 55.25 72 PHE A O 1
ATOM 525 N N . SER A 1 73 ? -15.070 -2.822 -12.557 1.00 39.22 73 SER A N 1
ATOM 526 C CA . SER A 1 73 ? -15.979 -2.759 -13.700 1.00 39.22 73 SER A CA 1
ATOM 527 C C . SER A 1 73 ? -16.132 -4.199 -14.187 1.00 39.22 73 SER A C 1
ATOM 529 O O . SER A 1 73 ? -15.208 -4.755 -14.783 1.00 39.22 73 SER A O 1
ATOM 531 N N . ALA A 1 74 ? -17.256 -4.836 -13.857 1.00 28.12 74 ALA A N 1
ATOM 532 C CA . ALA A 1 74 ? -17.689 -5.996 -14.624 1.00 28.12 74 ALA A CA 1
ATOM 533 C C . ALA A 1 74 ? -17.825 -5.562 -16.103 1.00 28.12 74 ALA A C 1
ATOM 535 O O . ALA A 1 74 ? -18.168 -4.398 -16.330 1.00 28.12 74 ALA A O 1
ATOM 536 N N . PRO A 1 75 ? -17.465 -6.435 -17.061 1.00 40.91 75 PRO A N 1
ATOM 537 C CA . PRO A 1 75 ? -17.326 -6.091 -18.478 1.00 40.91 75 PRO A CA 1
ATOM 538 C C . PRO A 1 75 ? -18.594 -5.511 -19.110 1.00 40.91 75 PRO A C 1
ATOM 540 O O . PRO A 1 75 ? -19.705 -5.871 -18.657 1.00 40.91 75 PRO A O 1
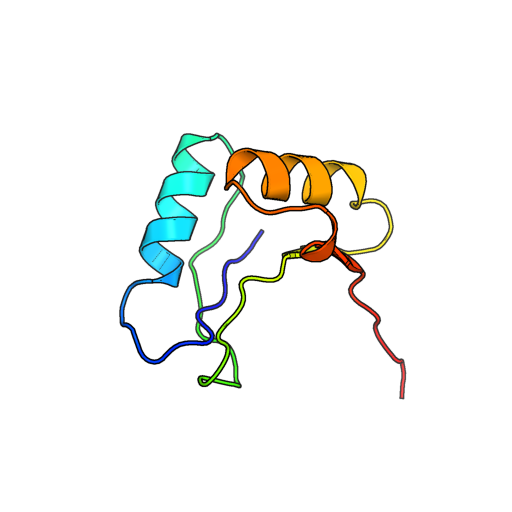#

Sequence (75 aa):
MRVFNGTTVAGAAGKLTNQLAQFGYDVVAPSNASTQNITITDIYYSPGYQTQADKMATAIGLGASSVKALSFSAP

Secondary structure (DSSP, 8-state):
---EE-BS-TTHHHHHHHHHHHTT---PPPEE-S--B--S--EEE-TT-HHHHHHHHHHTT--GGGEEE------

Radius of gyration: 12.41 Å; chains: 1; bounding box: 32×23×31 Å

Foldseek 3Di:
DEFAAQAPDPCPRVVVQVLCVVVVDDYDDYYYDPHHPDPDAAAEDEPPCLVVSCVVCVSVVHHSVRYYYPDPPDD